Protein AF-A0A7X3ATZ9-F1 (afdb_monomer_lite)

Sequence (87 aa):
MDLSQKIIAAILAGFFLVALIRVFSSPFRLALKLLLNTLLGFLALGAVRLTAGLTGIALGLNLWNALVIAVLGLPGFVLLLLVQWVL

Foldseek 3Di:
DDPVVVVVVVVVVVVVVVVVCVVVVVVVVVVVVLVVLVVVLVVVVVVVVVCCVVVVPCPDPDPVLVVQCSVPPPVSVVVVVVVVVVD

Radius of gyration: 24.18 Å; chains: 1; bounding box: 58×18×64 Å

pLDDT: mean 76.33, std 12.59, range [45.69, 94.0]

Structure (mmCIF, N/CA/C/O backbone):
data_AF-A0A7X3ATZ9-F1
#
_entry.id   AF-A0A7X3ATZ9-F1
#
loop_
_atom_site.group_PDB
_atom_site.id
_atom_site.type_symbol
_atom_site.label_atom_id
_atom_site.label_alt_id
_atom_site.label_comp_id
_atom_site.label_asym_id
_atom_site.label_entity_id
_atom_site.label_seq_id
_atom_site.pdbx_PDB_ins_code
_atom_site.Cartn_x
_atom_site.Cartn_y
_atom_site.Cartn_z
_atom_site.occupancy
_atom_site.B_iso_or_equiv
_atom_site.auth_seq_id
_atom_site.auth_comp_id
_atom_site.auth_asym_id
_atom_site.auth_atom_id
_atom_site.pdbx_PDB_model_num
ATOM 1 N N . MET A 1 1 ? 33.821 -4.289 -33.781 1.00 64.19 1 MET A N 1
ATOM 2 C CA . MET A 1 1 ? 32.468 -3.703 -33.890 1.00 64.19 1 MET A CA 1
ATOM 3 C C . MET A 1 1 ? 32.628 -2.340 -34.509 1.00 64.19 1 MET A C 1
ATOM 5 O O . MET A 1 1 ? 33.295 -1.501 -33.906 1.00 64.19 1 MET A O 1
ATOM 9 N N . ASP A 1 2 ? 32.072 -2.155 -35.699 1.00 83.44 2 ASP A N 1
ATOM 10 C CA . ASP A 1 2 ? 32.119 -0.874 -36.397 1.00 83.44 2 ASP A CA 1
ATOM 11 C C . ASP A 1 2 ? 31.404 0.212 -35.588 1.00 83.44 2 ASP A C 1
ATOM 13 O O . ASP A 1 2 ? 30.466 -0.062 -34.831 1.00 83.44 2 ASP A O 1
ATOM 17 N N . LEU A 1 3 ? 31.858 1.459 -35.728 1.00 84.75 3 LEU A N 1
ATOM 18 C CA . LEU A 1 3 ? 31.347 2.604 -34.967 1.00 84.75 3 LEU A CA 1
ATOM 19 C C . LEU A 1 3 ? 29.818 2.740 -35.102 1.00 84.75 3 LEU A C 1
ATOM 21 O O . LEU A 1 3 ? 29.129 2.980 -34.112 1.00 84.75 3 LEU A O 1
ATOM 25 N N . SER A 1 4 ? 29.278 2.462 -36.291 1.00 87.12 4 SER A N 1
ATOM 26 C CA . SER A 1 4 ? 2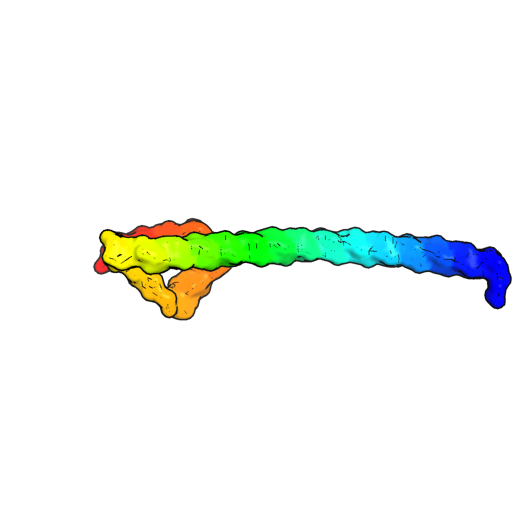7.836 2.446 -36.563 1.00 87.12 4 SER A CA 1
ATOM 27 C C . SER A 1 4 ? 27.071 1.415 -35.726 1.00 87.12 4 SER A C 1
ATOM 29 O O . SER A 1 4 ? 26.003 1.723 -35.202 1.00 87.12 4 SER A O 1
ATOM 31 N N . GLN A 1 5 ? 27.619 0.211 -35.525 1.00 87.75 5 GLN A N 1
ATOM 32 C CA . GLN A 1 5 ? 26.976 -0.815 -34.693 1.00 87.75 5 GLN A CA 1
ATOM 33 C C . GLN A 1 5 ? 26.939 -0.408 -33.218 1.00 87.75 5 GLN A C 1
ATOM 35 O O . GLN A 1 5 ? 25.947 -0.664 -32.540 1.00 87.75 5 GLN A O 1
ATOM 40 N N . LYS A 1 6 ? 27.991 0.256 -32.719 1.00 89.31 6 LYS A N 1
ATOM 41 C CA . LYS A 1 6 ? 28.014 0.774 -31.342 1.00 89.31 6 LYS A CA 1
ATOM 42 C C . LYS A 1 6 ? 26.966 1.862 -31.125 1.00 89.31 6 LYS A C 1
ATOM 44 O O . LYS A 1 6 ? 26.300 1.852 -30.095 1.00 89.31 6 LYS A O 1
ATOM 49 N N . ILE A 1 7 ? 26.795 2.763 -32.094 1.00 91.06 7 ILE A N 1
ATOM 50 C CA . ILE A 1 7 ? 25.794 3.836 -32.025 1.00 91.06 7 ILE A CA 1
ATOM 51 C C . ILE A 1 7 ? 24.378 3.247 -32.009 1.00 91.06 7 ILE A C 1
ATOM 53 O O . ILE A 1 7 ? 23.574 3.605 -31.151 1.00 91.06 7 ILE A O 1
ATOM 57 N N . ILE A 1 8 ? 24.090 2.289 -32.894 1.00 91.69 8 ILE A N 1
ATOM 58 C CA . ILE A 1 8 ? 22.782 1.622 -32.947 1.00 91.69 8 ILE A CA 1
ATOM 59 C C . ILE A 1 8 ? 22.507 0.858 -31.645 1.00 91.69 8 ILE A C 1
ATOM 61 O O . ILE A 1 8 ? 21.429 1.005 -31.072 1.00 91.69 8 ILE A O 1
ATOM 65 N N . ALA A 1 9 ? 23.483 0.100 -31.136 1.00 91.31 9 ALA A N 1
ATOM 66 C CA . ALA A 1 9 ? 23.350 -0.628 -29.875 1.00 91.31 9 ALA A CA 1
ATOM 67 C C . ALA A 1 9 ? 23.131 0.311 -28.677 1.00 91.31 9 ALA A C 1
ATOM 69 O O . ALA A 1 9 ? 22.314 0.007 -27.810 1.00 91.31 9 ALA A O 1
ATOM 70 N N . ALA A 1 10 ? 23.806 1.464 -28.640 1.00 91.38 10 ALA A N 1
ATOM 71 C CA . ALA A 1 10 ? 23.634 2.459 -27.585 1.00 91.38 10 ALA A CA 1
ATOM 72 C C . ALA A 1 10 ? 22.228 3.081 -27.598 1.00 91.38 10 ALA A C 1
ATOM 74 O O . ALA A 1 10 ? 21.608 3.216 -26.544 1.00 91.38 10 ALA A O 1
ATOM 75 N N . ILE A 1 11 ? 21.694 3.402 -28.781 1.00 93.12 11 ILE A N 1
ATOM 76 C CA . ILE A 1 11 ? 20.329 3.930 -28.929 1.00 93.12 11 ILE A CA 1
ATOM 77 C C . ILE A 1 11 ? 19.295 2.876 -28.511 1.00 93.12 11 ILE A C 1
ATOM 79 O O . ILE A 1 11 ? 18.374 3.187 -27.757 1.00 93.12 11 ILE A O 1
ATOM 83 N N . LEU A 1 12 ? 19.467 1.622 -28.941 1.00 94.00 12 LEU A N 1
ATOM 84 C CA . LEU A 1 12 ? 18.588 0.509 -28.566 1.00 94.00 12 LEU A CA 1
ATOM 85 C C . LEU A 1 12 ? 18.611 0.243 -27.057 1.00 94.00 12 LEU A C 1
ATOM 87 O O . LEU A 1 12 ? 17.554 0.110 -26.444 1.00 94.00 12 LEU A O 1
ATOM 91 N N . ALA A 1 13 ? 19.797 0.222 -26.447 1.00 91.94 13 ALA A N 1
ATOM 92 C CA . ALA A 1 13 ? 19.951 0.054 -25.006 1.00 91.94 13 ALA A CA 1
ATOM 93 C C . ALA A 1 13 ? 19.321 1.217 -24.223 1.00 91.94 13 ALA A C 1
ATOM 95 O O . ALA A 1 13 ? 18.626 0.983 -23.234 1.00 91.94 13 ALA A O 1
ATOM 96 N N . GLY A 1 14 ? 19.500 2.459 -24.685 1.00 92.75 14 GLY A N 1
ATOM 97 C CA . GLY A 1 14 ? 18.872 3.637 -24.086 1.00 92.75 14 GLY A CA 1
ATOM 98 C C . GLY A 1 14 ? 17.345 3.590 -24.170 1.00 92.75 14 GLY A C 1
ATOM 99 O O . GLY A 1 14 ? 16.662 3.811 -23.170 1.00 92.75 14 GLY A O 1
ATOM 100 N N . PHE A 1 15 ? 16.797 3.228 -25.332 1.00 93.31 15 PHE A N 1
ATOM 101 C CA . PHE A 1 15 ? 15.356 3.052 -25.512 1.00 93.31 15 PHE A CA 1
ATOM 102 C C . PHE A 1 15 ? 14.798 1.949 -24.607 1.00 93.31 15 PHE A C 1
ATOM 104 O O . PHE A 1 15 ? 13.780 2.147 -23.943 1.00 93.31 15 PHE A O 1
ATOM 111 N N . PHE A 1 16 ? 15.490 0.810 -24.531 1.00 91.88 16 PHE A N 1
ATOM 112 C CA . PHE A 1 16 ? 15.089 -0.309 -23.686 1.00 91.88 16 PHE A CA 1
ATOM 113 C C . PHE A 1 16 ? 15.083 0.071 -22.200 1.00 91.88 16 PHE A C 1
ATOM 115 O O . PHE A 1 16 ? 14.121 -0.231 -21.499 1.00 91.88 16 PHE A O 1
ATOM 122 N N . LEU A 1 17 ? 16.095 0.807 -21.731 1.00 90.88 17 LEU A N 1
ATOM 123 C CA . LEU A 1 17 ? 16.149 1.336 -20.363 1.00 90.88 17 LEU A CA 1
ATOM 124 C C . LEU A 1 17 ? 14.965 2.257 -20.049 1.00 90.88 17 LEU A C 1
ATOM 126 O O . LEU A 1 17 ? 14.313 2.092 -19.018 1.00 90.88 17 LEU A O 1
ATOM 130 N N . VAL A 1 18 ? 14.652 3.201 -20.939 1.00 89.31 18 VAL A N 1
ATOM 131 C CA . VAL A 1 18 ? 13.517 4.120 -20.755 1.00 89.31 18 VAL A CA 1
ATOM 132 C C . VAL A 1 18 ? 12.189 3.360 -20.751 1.00 89.31 18 VAL A C 1
ATOM 134 O O . VAL A 1 18 ? 11.326 3.636 -19.915 1.00 89.31 18 VAL A O 1
ATOM 137 N N . ALA A 1 19 ? 12.027 2.384 -21.646 1.00 87.69 19 ALA A N 1
ATOM 138 C CA . ALA A 1 19 ? 10.844 1.532 -21.692 1.00 87.69 19 ALA A CA 1
ATOM 139 C C . ALA A 1 19 ? 10.677 0.735 -20.390 1.00 87.69 19 ALA A C 1
ATOM 141 O O . ALA A 1 19 ? 9.586 0.727 -19.819 1.00 87.69 19 ALA A O 1
ATOM 142 N N . LEU A 1 20 ? 11.763 0.150 -19.875 1.00 86.75 20 LEU A N 1
ATOM 143 C CA . LEU A 1 20 ? 11.774 -0.579 -18.610 1.00 86.75 20 LEU A CA 1
ATOM 144 C C . LEU A 1 20 ? 11.332 0.335 -17.458 1.00 86.75 20 LEU A C 1
ATOM 146 O O . LEU A 1 20 ? 10.361 0.043 -16.764 1.00 86.75 20 LEU A O 1
ATOM 150 N N . ILE A 1 21 ? 11.969 1.500 -17.310 1.00 86.12 21 ILE A N 1
ATOM 151 C CA . ILE A 1 21 ? 11.625 2.471 -16.261 1.00 86.12 21 ILE A CA 1
ATOM 152 C C . ILE A 1 21 ? 10.150 2.869 -16.357 1.00 86.12 21 ILE A C 1
ATOM 154 O O . ILE A 1 21 ? 9.451 2.911 -15.345 1.00 86.12 21 ILE A O 1
ATOM 158 N N . ARG A 1 22 ? 9.636 3.124 -17.563 1.00 85.75 22 ARG A N 1
ATOM 159 C CA . ARG A 1 22 ? 8.244 3.544 -17.752 1.00 85.75 22 ARG A CA 1
ATOM 160 C C . ARG A 1 22 ? 7.254 2.437 -17.390 1.00 85.75 22 ARG A C 1
ATOM 162 O O . ARG A 1 22 ? 6.295 2.717 -16.670 1.00 85.75 22 ARG A O 1
ATOM 169 N N . VAL A 1 23 ? 7.512 1.200 -17.816 1.00 84.44 23 VAL A N 1
ATOM 170 C CA . VAL A 1 23 ? 6.674 0.029 -17.505 1.00 84.44 23 VAL A CA 1
ATOM 171 C C . VAL A 1 23 ? 6.638 -0.235 -16.002 1.00 84.44 23 VAL A C 1
ATOM 173 O O . VAL A 1 23 ? 5.557 -0.419 -15.450 1.00 84.44 23 VAL A O 1
ATOM 176 N N . PHE A 1 24 ? 7.782 -0.168 -15.316 1.00 79.81 24 PHE A N 1
ATOM 177 C C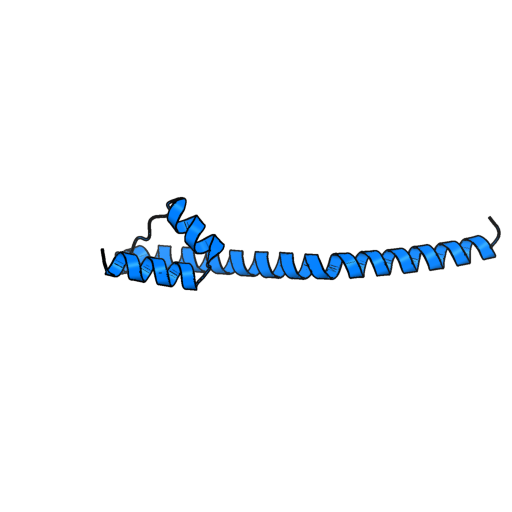A . PHE A 1 24 ? 7.854 -0.414 -13.871 1.00 79.81 24 PHE A CA 1
ATOM 178 C C . PHE A 1 24 ? 7.448 0.793 -13.009 1.00 79.81 24 PHE A C 1
ATOM 180 O O . PHE A 1 24 ? 7.077 0.623 -11.849 1.00 79.81 24 PHE A O 1
ATOM 187 N N . SER A 1 25 ? 7.431 2.014 -13.551 1.00 77.25 25 SER A N 1
ATOM 188 C CA . SER A 1 25 ? 7.048 3.209 -12.783 1.00 77.25 25 SER A CA 1
ATOM 189 C C . SER A 1 25 ? 5.569 3.243 -12.376 1.00 77.25 25 SER A C 1
ATOM 191 O O . SER A 1 25 ? 5.247 3.732 -11.294 1.00 77.25 25 SER A O 1
ATOM 193 N N . SER A 1 26 ? 4.664 2.707 -13.202 1.00 77.31 26 SER A N 1
ATOM 194 C CA . SER A 1 26 ? 3.230 2.615 -12.876 1.00 77.31 26 SER A CA 1
ATOM 195 C C . SER A 1 26 ? 2.936 1.661 -11.705 1.00 77.31 26 SER A C 1
ATOM 197 O O . SER A 1 26 ? 2.318 2.109 -10.734 1.00 77.31 26 SER A O 1
ATOM 199 N N . PRO A 1 27 ? 3.397 0.391 -11.715 1.00 76.50 27 PRO A N 1
ATOM 200 C CA . PRO A 1 27 ? 3.197 -0.512 -10.584 1.00 76.50 27 PRO A CA 1
ATOM 201 C C . PRO A 1 27 ? 3.943 -0.040 -9.330 1.00 76.50 27 PRO A C 1
ATOM 203 O O . PRO A 1 27 ? 3.414 -0.179 -8.231 1.00 76.50 27 PRO A O 1
ATOM 206 N N . PHE A 1 28 ? 5.111 0.598 -9.468 1.00 82.81 28 PHE A N 1
ATOM 207 C CA . PHE A 1 28 ? 5.850 1.133 -8.322 1.00 82.81 28 PHE A CA 1
ATOM 208 C C . PHE A 1 28 ? 5.096 2.259 -7.599 1.00 82.81 28 PHE A C 1
ATOM 210 O O . PHE A 1 28 ? 5.040 2.275 -6.372 1.00 82.81 28 PHE A O 1
ATOM 217 N N . ARG A 1 29 ? 4.443 3.171 -8.335 1.00 82.94 29 ARG A N 1
ATOM 218 C CA . ARG A 1 29 ? 3.592 4.213 -7.726 1.00 82.94 29 ARG A CA 1
ATOM 219 C C . ARG A 1 29 ? 2.391 3.621 -7.001 1.00 82.94 29 ARG A C 1
ATOM 221 O O . ARG A 1 29 ? 2.030 4.119 -5.937 1.00 82.94 29 ARG A O 1
ATOM 228 N N . LEU A 1 30 ? 1.779 2.577 -7.563 1.00 83.50 30 LEU A N 1
ATOM 229 C CA . LEU A 1 30 ? 0.675 1.874 -6.911 1.00 83.50 30 LEU A CA 1
ATOM 230 C C . LEU A 1 30 ? 1.143 1.199 -5.624 1.00 83.50 30 LEU A C 1
ATOM 232 O O . LEU A 1 30 ? 0.523 1.420 -4.590 1.00 83.50 30 LEU A O 1
ATOM 236 N N . ALA A 1 31 ? 2.259 0.467 -5.665 1.00 84.06 31 ALA A N 1
ATOM 237 C CA . ALA A 1 31 ? 2.857 -0.161 -4.491 1.00 84.06 31 ALA A CA 1
ATOM 238 C C . ALA A 1 31 ? 3.197 0.867 -3.402 1.00 84.06 31 ALA A C 1
ATOM 240 O O . ALA A 1 31 ? 2.831 0.669 -2.248 1.00 84.06 31 ALA A O 1
ATOM 241 N N . LEU A 1 32 ? 3.806 2.001 -3.767 1.00 86.75 32 LEU A N 1
ATOM 242 C CA . LEU A 1 32 ? 4.080 3.104 -2.841 1.00 86.75 32 LEU A CA 1
ATOM 243 C C . LEU A 1 32 ? 2.805 3.676 -2.225 1.00 86.75 32 LEU A C 1
ATOM 245 O O . LEU A 1 32 ? 2.749 3.884 -1.019 1.00 86.75 32 LEU A O 1
ATOM 249 N N . LYS A 1 33 ? 1.770 3.921 -3.032 1.00 88.19 33 LYS A N 1
ATOM 250 C CA . LYS A 1 33 ? 0.495 4.458 -2.542 1.00 88.19 33 LYS A CA 1
ATOM 251 C C . LYS A 1 33 ? -0.194 3.481 -1.588 1.00 88.19 33 LYS A C 1
ATOM 253 O O . LYS A 1 33 ? -0.728 3.901 -0.567 1.00 88.19 33 LYS A O 1
ATOM 258 N N . LEU A 1 34 ? -0.147 2.188 -1.901 1.00 87.69 34 LEU A N 1
ATOM 259 C CA . LEU A 1 34 ? -0.643 1.120 -1.036 1.00 87.69 34 LEU A CA 1
ATOM 260 C C . LEU A 1 34 ? 0.131 1.072 0.281 1.00 87.69 34 LEU A C 1
ATOM 262 O O . LEU A 1 34 ? -0.492 1.038 1.335 1.00 87.69 34 LEU A O 1
ATOM 266 N N . LEU A 1 35 ? 1.461 1.140 0.213 1.00 88.69 35 LEU A N 1
ATOM 267 C CA . LEU A 1 35 ? 2.361 1.090 1.364 1.00 88.69 35 LEU A CA 1
ATOM 268 C C . LEU A 1 35 ? 2.196 2.311 2.281 1.00 88.69 35 LEU A C 1
ATOM 270 O O . LEU A 1 35 ? 2.175 2.172 3.499 1.00 88.69 35 LEU A O 1
ATOM 274 N N . LEU A 1 36 ? 2.013 3.504 1.709 1.00 88.19 36 LEU A N 1
ATOM 275 C CA . LEU A 1 36 ? 1.687 4.714 2.467 1.00 88.19 36 LEU A CA 1
ATOM 276 C C . LEU A 1 36 ? 0.307 4.612 3.124 1.00 88.19 36 LEU A C 1
ATOM 278 O O . LEU A 1 36 ? 0.165 4.944 4.298 1.00 88.19 36 LEU A O 1
ATOM 282 N N . ASN A 1 37 ? -0.701 4.118 2.401 1.00 88.06 37 ASN A N 1
ATOM 283 C CA . ASN A 1 37 ? -2.042 3.941 2.953 1.00 88.06 37 ASN A CA 1
ATOM 284 C C . ASN A 1 37 ? -2.072 2.906 4.088 1.00 88.06 37 ASN A C 1
ATOM 286 O O . ASN A 1 37 ? -2.762 3.126 5.082 1.00 88.06 37 ASN A O 1
ATOM 290 N N . THR A 1 38 ? -1.318 1.807 3.989 1.00 80.75 38 THR A N 1
ATOM 291 C CA . THR A 1 38 ? -1.206 0.825 5.079 1.00 80.75 38 THR A CA 1
ATOM 292 C C . THR A 1 38 ? -0.439 1.373 6.274 1.00 80.75 38 THR A C 1
ATOM 294 O O . THR A 1 38 ? -0.869 1.140 7.400 1.00 80.75 38 THR A O 1
ATOM 297 N N . LEU A 1 39 ? 0.631 2.145 6.064 1.00 88.31 39 LEU A N 1
ATOM 298 C CA . LEU A 1 39 ? 1.335 2.851 7.143 1.00 88.31 39 LEU A CA 1
ATOM 299 C C . LEU A 1 39 ? 0.406 3.811 7.887 1.00 88.31 39 LEU A C 1
ATOM 301 O O . LEU A 1 39 ? 0.337 3.768 9.112 1.00 88.31 39 LEU A O 1
ATOM 305 N N . LEU A 1 40 ? -0.356 4.631 7.159 1.00 82.19 40 LEU A N 1
ATOM 306 C CA . LEU A 1 40 ? -1.341 5.536 7.753 1.00 82.19 40 LEU A CA 1
ATOM 307 C C . LEU A 1 40 ? -2.441 4.773 8.503 1.00 82.19 40 LEU A C 1
ATOM 309 O O . LEU A 1 40 ? -2.803 5.168 9.608 1.00 82.19 40 LEU A O 1
ATOM 313 N N . GLY A 1 41 ? -2.929 3.655 7.954 1.00 78.06 41 GLY A N 1
ATOM 314 C CA . GLY A 1 41 ? -3.881 2.772 8.635 1.00 78.06 41 GLY A CA 1
ATOM 315 C C . GLY A 1 41 ? -3.320 2.184 9.933 1.00 78.06 41 GLY A C 1
ATOM 316 O O . GLY A 1 41 ? -4.001 2.182 10.955 1.00 78.06 41 GLY A O 1
ATOM 317 N N . PHE A 1 42 ? -2.055 1.759 9.933 1.00 81.12 42 PHE A N 1
ATOM 318 C CA . PHE A 1 42 ? -1.364 1.278 11.132 1.00 81.12 42 PHE A CA 1
ATOM 319 C C . PHE A 1 42 ? -1.159 2.377 12.175 1.00 81.12 42 PHE A C 1
ATOM 321 O O . PHE A 1 42 ? -1.361 2.136 13.364 1.00 81.12 42 PHE A O 1
ATOM 328 N N . LEU A 1 43 ? -0.796 3.588 11.747 1.00 82.62 43 LEU A N 1
ATOM 329 C CA . LEU A 1 43 ? -0.665 4.740 12.638 1.00 82.62 43 LEU A CA 1
ATOM 330 C C . LEU A 1 43 ? -2.013 5.121 13.260 1.00 82.62 43 LEU A C 1
ATOM 332 O O . LEU A 1 43 ? -2.075 5.376 14.460 1.00 82.62 43 LEU A O 1
ATOM 336 N N . ALA A 1 44 ? -3.096 5.090 12.479 1.00 78.75 44 ALA A N 1
ATOM 337 C CA . ALA A 1 44 ? -4.448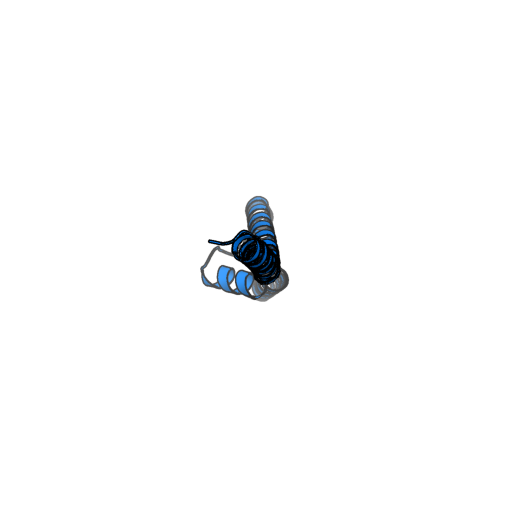 5.320 12.978 1.00 78.75 44 ALA A CA 1
ATOM 338 C C . ALA A 1 44 ? -4.863 4.252 14.004 1.00 78.75 44 ALA A C 1
ATOM 340 O O . ALA A 1 44 ? -5.364 4.593 15.074 1.00 78.75 44 ALA A O 1
ATOM 341 N N . LEU A 1 45 ? -4.584 2.971 13.739 1.00 72.75 45 LEU A N 1
ATOM 342 C CA . LEU A 1 45 ? -4.806 1.890 14.707 1.00 72.75 45 LEU A CA 1
ATOM 343 C C . LEU A 1 45 ? -3.977 2.073 15.985 1.00 72.75 45 LEU A C 1
ATOM 345 O O . LEU A 1 45 ? -4.477 1.828 17.083 1.00 72.75 45 LEU A O 1
ATOM 349 N N . GLY A 1 46 ? -2.729 2.529 15.862 1.00 73.44 46 GLY A N 1
ATOM 350 C CA . GLY A 1 46 ? -1.878 2.881 16.997 1.00 73.44 46 GLY A CA 1
ATOM 351 C C . GLY A 1 46 ? -2.472 4.016 17.834 1.00 73.44 46 GLY A C 1
ATOM 352 O O . GLY A 1 46 ? -2.572 3.891 19.051 1.00 73.44 46 GLY A O 1
ATOM 353 N N . ALA A 1 47 ? -2.941 5.084 17.188 1.00 72.19 47 ALA A N 1
ATOM 354 C CA . ALA A 1 47 ? -3.581 6.213 17.858 1.00 72.19 47 ALA A CA 1
ATOM 355 C C . ALA A 1 47 ? -4.873 5.804 18.588 1.00 72.19 47 ALA A C 1
ATOM 357 O O 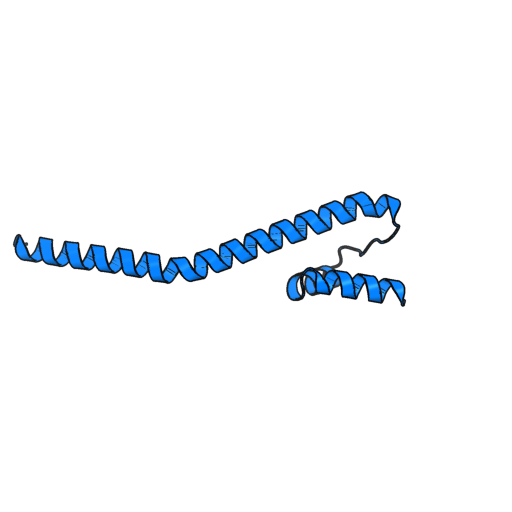. ALA A 1 47 ? -5.072 6.188 19.738 1.00 72.19 47 ALA A O 1
ATOM 358 N N . VAL A 1 48 ? -5.709 4.967 17.964 1.00 63.59 48 VAL A N 1
ATOM 359 C CA . VAL A 1 48 ? -6.920 4.409 18.592 1.00 63.59 48 VAL A CA 1
ATOM 360 C C . VAL A 1 48 ? -6.564 3.503 19.772 1.00 63.59 48 VAL A C 1
ATOM 362 O O . VAL A 1 48 ? -7.219 3.553 20.805 1.00 63.59 48 VAL A O 1
ATOM 365 N N . ARG A 1 49 ? -5.486 2.715 19.684 1.00 64.06 49 ARG A N 1
ATOM 366 C CA . ARG A 1 49 ? -4.996 1.920 20.822 1.00 64.06 49 ARG A CA 1
ATOM 367 C C . ARG A 1 49 ? -4.533 2.773 22.001 1.00 64.06 49 ARG A C 1
ATOM 369 O O . ARG A 1 49 ? -4.700 2.341 23.137 1.00 64.06 49 ARG A O 1
ATOM 376 N N . LEU A 1 50 ? -3.988 3.964 21.756 1.00 61.94 50 LEU A N 1
ATOM 377 C CA . LEU A 1 50 ? -3.611 4.902 22.820 1.00 61.94 50 LEU A CA 1
ATOM 378 C C . LEU A 1 50 ? -4.842 5.538 23.486 1.00 61.94 50 LEU A C 1
ATOM 380 O O . LEU A 1 50 ? -4.831 5.770 24.692 1.00 61.94 50 LEU A O 1
ATOM 384 N N . THR A 1 51 ? -5.923 5.764 22.736 1.00 53.53 51 THR A N 1
ATOM 385 C CA . THR A 1 51 ? -7.203 6.275 23.264 1.00 53.53 51 THR A CA 1
ATOM 386 C C . THR A 1 51 ? -8.170 5.176 23.727 1.00 53.53 51 THR A C 1
ATOM 388 O O . THR A 1 51 ? -9.195 5.476 24.345 1.00 53.53 51 THR A O 1
ATOM 391 N N . ALA A 1 52 ? -7.829 3.899 23.529 1.00 50.22 52 ALA A N 1
ATOM 392 C CA . ALA A 1 52 ? -8.617 2.749 23.980 1.00 50.22 52 ALA A CA 1
ATOM 393 C C . ALA A 1 52 ? -8.740 2.678 25.513 1.00 50.22 52 ALA A C 1
ATOM 395 O O . ALA A 1 52 ? -9.763 2.230 26.025 1.00 50.22 52 ALA A O 1
ATOM 396 N N . GLY A 1 53 ? -7.744 3.187 26.249 1.00 49.78 53 GLY A N 1
ATOM 397 C CA . GLY A 1 53 ? -7.800 3.290 27.713 1.00 49.78 53 GLY A CA 1
ATOM 398 C C . GLY A 1 53 ? -8.831 4.300 28.236 1.00 49.78 53 GLY A C 1
ATOM 399 O O . GLY A 1 53 ? -9.240 4.200 29.386 1.00 49.78 53 GLY A O 1
ATOM 400 N N . LEU A 1 54 ? -9.271 5.248 27.400 1.00 45.69 54 LEU A N 1
ATOM 401 C CA . LEU A 1 54 ? -10.252 6.284 27.750 1.00 45.69 54 LEU A CA 1
ATOM 402 C C . LEU A 1 54 ? -11.664 5.972 27.238 1.00 45.69 54 LEU A C 1
ATOM 404 O O . LEU A 1 54 ? -12.636 6.489 27.777 1.00 45.69 54 LEU A O 1
ATOM 408 N N . THR A 1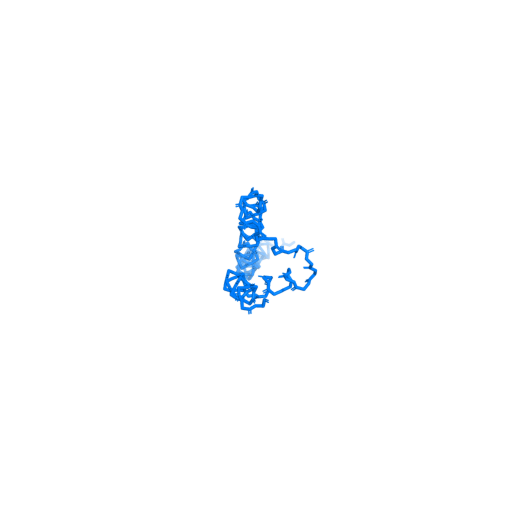 55 ? -11.785 5.152 26.191 1.00 46.94 55 THR A N 1
ATOM 409 C CA . THR A 1 55 ? -13.061 4.903 25.497 1.00 46.94 55 THR A CA 1
ATOM 410 C C . THR A 1 55 ? -13.663 3.531 25.788 1.00 46.94 55 THR A C 1
ATOM 412 O O . THR A 1 55 ? -14.841 3.330 25.518 1.00 46.94 55 THR A O 1
ATOM 415 N N . GLY A 1 56 ? -12.892 2.570 26.315 1.00 46.66 56 GLY A N 1
ATOM 416 C CA . GLY A 1 56 ? -13.368 1.199 26.560 1.00 46.66 56 GLY A CA 1
ATOM 417 C C . GLY A 1 56 ? -13.648 0.390 25.283 1.00 46.66 56 GLY A C 1
ATOM 418 O O . GLY A 1 56 ? -13.928 -0.805 25.355 1.00 46.66 56 GLY A O 1
ATOM 419 N N . ILE A 1 57 ? -13.520 1.007 24.104 1.00 48.53 57 ILE A N 1
ATOM 420 C CA . ILE A 1 57 ? -13.691 0.370 22.798 1.00 48.53 57 ILE A CA 1
ATOM 421 C C . ILE A 1 57 ? -12.369 -0.304 22.429 1.00 48.53 57 ILE A C 1
ATOM 423 O O . ILE A 1 57 ? -11.532 0.222 21.696 1.00 48.53 57 ILE A O 1
ATOM 427 N N . ALA A 1 58 ? -12.168 -1.500 22.970 1.00 52.72 58 ALA A N 1
ATOM 428 C CA . ALA A 1 58 ? -11.143 -2.409 22.498 1.00 52.72 58 ALA A CA 1
ATOM 429 C C . ALA A 1 58 ? -11.725 -3.230 21.341 1.00 52.72 58 ALA A C 1
ATOM 431 O O . ALA A 1 58 ? -12.217 -4.339 21.547 1.00 52.72 58 ALA A O 1
ATOM 432 N N . LEU A 1 59 ? -11.643 -2.721 20.106 1.00 55.66 59 LEU A N 1
ATOM 433 C CA . LEU A 1 59 ? -11.607 -3.626 18.955 1.00 55.66 59 LEU A CA 1
ATOM 434 C C . LEU A 1 59 ? -10.347 -4.475 19.142 1.00 55.66 59 LEU A C 1
ATOM 436 O O . LEU A 1 59 ? -9.231 -4.041 18.847 1.00 55.66 59 LEU A O 1
ATOM 440 N N . GLY A 1 60 ? -10.510 -5.651 19.750 1.00 58.22 60 GLY A N 1
ATOM 441 C CA . GLY A 1 60 ? -9.405 -6.561 20.009 1.00 58.22 60 GLY A CA 1
ATOM 442 C C . GLY A 1 60 ? -8.639 -6.806 18.712 1.00 58.22 60 GLY A C 1
ATOM 443 O O . GLY A 1 60 ? -9.254 -6.999 17.659 1.00 58.22 60 GLY A O 1
ATOM 444 N N . LEU A 1 61 ? -7.302 -6.779 18.778 1.00 56.88 61 LEU A N 1
ATOM 445 C CA . LEU A 1 61 ? -6.442 -7.178 17.658 1.00 56.88 61 LEU A CA 1
ATOM 446 C C . LEU A 1 61 ? -6.556 -8.692 17.460 1.00 56.88 61 LEU A C 1
ATOM 448 O O . LEU A 1 61 ? -5.670 -9.451 17.840 1.00 56.88 61 LEU A O 1
ATOM 452 N N . ASN A 1 62 ? -7.673 -9.133 16.898 1.00 70.94 62 ASN A N 1
ATOM 453 C CA . ASN A 1 62 ? -7.844 -10.486 16.411 1.00 70.94 62 ASN A CA 1
ATOM 454 C C . ASN A 1 62 ? -7.599 -10.502 14.891 1.00 70.94 62 ASN A C 1
ATOM 456 O O . ASN A 1 62 ? -7.734 -9.492 14.193 1.00 70.94 62 ASN A O 1
ATOM 460 N N . LEU A 1 63 ? -7.209 -11.669 14.378 1.00 66.50 63 LEU A N 1
ATOM 461 C CA . LEU A 1 63 ? -6.900 -11.855 12.956 1.00 66.50 63 LEU A CA 1
ATOM 462 C C . LEU A 1 63 ? -8.092 -11.468 12.060 1.00 66.50 63 LEU A C 1
ATOM 464 O O . LEU A 1 63 ? -7.910 -10.963 10.956 1.00 66.50 63 LEU A O 1
ATOM 468 N N . TRP A 1 64 ? -9.309 -11.660 12.576 1.00 69.31 64 TRP A N 1
ATOM 469 C CA . TRP A 1 64 ? -10.563 -11.377 11.889 1.00 69.31 64 TRP A CA 1
ATOM 470 C C . TRP A 1 64 ? -10.818 -9.875 11.681 1.00 69.31 64 TRP A C 1
ATOM 472 O O . TRP A 1 64 ? -10.999 -9.441 10.547 1.00 69.31 64 TRP A O 1
ATOM 482 N N . ASN A 1 65 ? -10.737 -9.053 12.733 1.00 74.50 65 ASN A N 1
ATOM 483 C CA . ASN A 1 65 ? -10.902 -7.597 12.647 1.00 74.50 65 ASN A CA 1
ATOM 484 C C . ASN A 1 65 ? -9.784 -6.971 11.806 1.00 74.50 65 ASN A C 1
ATOM 486 O O . ASN A 1 65 ? -10.033 -6.061 11.018 1.00 74.50 65 ASN A O 1
ATOM 490 N N . ALA A 1 66 ? -8.559 -7.493 11.928 1.00 70.44 66 ALA A N 1
ATOM 491 C CA . ALA A 1 66 ? -7.428 -7.055 11.118 1.00 70.44 66 ALA A CA 1
ATOM 492 C C . ALA A 1 66 ? -7.651 -7.326 9.621 1.00 70.44 66 ALA A C 1
ATOM 494 O O . ALA A 1 66 ? -7.372 -6.451 8.808 1.00 70.44 66 ALA A O 1
ATOM 495 N N . LEU A 1 67 ? -8.203 -8.489 9.251 1.00 73.62 67 LEU A N 1
ATOM 496 C CA . LEU A 1 67 ? -8.564 -8.810 7.865 1.00 73.62 67 LEU A CA 1
ATOM 497 C C . LEU A 1 67 ? -9.653 -7.881 7.323 1.00 73.62 67 LEU A C 1
ATOM 499 O O . LEU A 1 67 ? -9.509 -7.349 6.226 1.00 73.62 67 LEU A O 1
ATOM 503 N N . VAL A 1 68 ? -10.711 -7.638 8.098 1.00 72.94 68 VAL A N 1
ATOM 504 C CA . VAL A 1 68 ? -11.810 -6.744 7.698 1.00 72.94 68 VAL A CA 1
ATOM 505 C C . VAL A 1 68 ? -11.295 -5.321 7.456 1.00 72.94 68 VAL A C 1
ATOM 507 O O . VAL A 1 68 ? -11.617 -4.712 6.437 1.00 72.94 68 VAL A O 1
ATOM 510 N N . ILE A 1 69 ? -10.429 -4.811 8.336 1.00 73.81 69 ILE A N 1
ATOM 511 C CA . ILE A 1 69 ? -9.808 -3.488 8.181 1.00 73.81 69 ILE A CA 1
ATOM 512 C C . ILE A 1 69 ? -8.778 -3.485 7.040 1.00 73.81 69 ILE A C 1
ATOM 514 O O . ILE A 1 69 ? -8.661 -2.487 6.338 1.00 73.81 69 ILE A O 1
ATOM 518 N N . ALA A 1 70 ? -8.056 -4.580 6.795 1.00 68.94 70 ALA A N 1
ATOM 519 C CA . ALA A 1 70 ? -7.106 -4.671 5.685 1.00 68.94 70 ALA A CA 1
ATOM 520 C C . ALA A 1 70 ? -7.799 -4.676 4.311 1.00 68.94 70 ALA A C 1
ATOM 522 O O . ALA A 1 70 ? -7.288 -4.069 3.373 1.00 68.94 70 ALA A O 1
ATOM 523 N N . VAL A 1 71 ? -8.959 -5.331 4.190 1.00 72.75 71 VAL A N 1
ATOM 524 C CA . VAL A 1 71 ? -9.722 -5.398 2.932 1.00 72.75 71 VAL A CA 1
ATOM 525 C C . VAL A 1 71 ? -10.523 -4.119 2.687 1.00 72.75 71 VAL A C 1
ATOM 527 O O . VAL A 1 71 ? -10.548 -3.617 1.565 1.00 72.75 71 VAL A O 1
ATOM 530 N N . LEU A 1 72 ? -11.174 -3.579 3.721 1.00 71.75 72 LEU A N 1
ATOM 531 C CA . LEU A 1 72 ? -12.099 -2.450 3.581 1.00 71.75 72 LEU A CA 1
ATOM 532 C C . LEU A 1 72 ? -11.490 -1.104 3.995 1.00 71.75 72 LEU A C 1
ATOM 534 O O . LEU A 1 72 ? -12.069 -0.067 3.702 1.00 71.75 72 LEU A O 1
ATOM 538 N N . GLY A 1 73 ? -10.333 -1.067 4.654 1.00 77.56 73 GLY A N 1
ATOM 539 C CA . GLY A 1 73 ? -9.705 0.169 5.124 1.00 77.56 73 GLY A CA 1
ATOM 540 C C . GLY A 1 73 ? -10.534 0.896 6.189 1.00 77.56 73 GLY A C 1
ATOM 541 O O . GLY A 1 73 ? -11.143 0.285 7.069 1.00 77.56 73 GLY A O 1
ATOM 542 N N . LEU A 1 74 ? -10.574 2.230 6.096 1.00 72.12 74 LEU A N 1
ATOM 543 C CA . LEU A 1 74 ? -11.315 3.099 7.016 1.00 72.12 74 LEU A CA 1
ATOM 544 C C . LEU A 1 74 ? -12.827 2.782 7.106 1.00 72.12 74 LEU A C 1
ATOM 546 O O . LEU A 1 74 ? -13.336 2.740 8.225 1.00 72.12 74 LEU A O 1
ATOM 550 N N . PRO A 1 75 ? -13.566 2.496 6.009 1.00 73.94 75 PRO A N 1
ATOM 551 C CA . PRO A 1 75 ? -14.966 2.087 6.135 1.00 73.94 75 PRO A CA 1
ATOM 552 C C . PRO A 1 75 ? -15.133 0.719 6.813 1.00 73.94 75 PRO A C 1
ATOM 554 O O . PRO A 1 75 ? -16.122 0.514 7.509 1.00 73.94 75 PRO A O 1
ATOM 557 N N . GLY A 1 76 ? -14.151 -0.184 6.706 1.00 79.88 76 GLY A N 1
ATOM 558 C CA . GLY A 1 76 ? -14.127 -1.436 7.473 1.00 79.88 76 GLY A CA 1
ATOM 559 C C . GLY A 1 76 ? -14.053 -1.205 8.980 1.00 79.88 76 GLY A C 1
ATOM 560 O O . GLY A 1 76 ? -14.756 -1.857 9.746 1.00 79.88 76 GLY A O 1
ATOM 561 N N . PHE A 1 77 ? -13.253 -0.226 9.403 1.00 73.62 77 PHE A N 1
ATOM 562 C CA . PHE A 1 77 ? -13.192 0.196 10.801 1.00 73.62 77 PHE A CA 1
ATOM 563 C C . PHE A 1 77 ? -14.533 0.766 11.285 1.00 73.62 77 PHE A C 1
ATOM 565 O O . PHE A 1 77 ? -15.015 0.355 12.336 1.00 73.62 77 PHE A O 1
ATOM 572 N N . VAL A 1 78 ? -15.174 1.642 10.500 1.00 77.19 78 VAL A N 1
ATOM 573 C CA . VAL A 1 78 ? -16.499 2.205 10.833 1.00 77.19 78 VAL A CA 1
ATOM 574 C C . VAL A 1 78 ? -17.560 1.107 10.959 1.00 77.19 78 VAL A C 1
ATOM 576 O O . VAL A 1 78 ? -18.358 1.135 11.893 1.00 77.19 78 VAL A O 1
ATOM 579 N N . LEU A 1 79 ? -17.547 0.113 10.066 1.00 78.81 79 LEU A N 1
ATOM 580 C CA . LEU A 1 79 ? -18.461 -1.030 10.123 1.00 78.81 79 LEU A CA 1
ATOM 581 C C . LEU A 1 79 ? -18.269 -1.864 11.392 1.00 78.81 79 LEU A C 1
ATOM 583 O O . LEU A 1 79 ? -19.250 -2.193 12.050 1.00 78.81 79 LEU A O 1
ATOM 587 N N . LEU A 1 80 ? -17.026 -2.176 11.765 1.00 77.62 80 LEU A N 1
ATOM 588 C CA . LEU A 1 80 ? -16.749 -2.919 12.999 1.00 77.62 80 LEU A CA 1
ATOM 589 C C . LEU A 1 80 ? -17.187 -2.144 14.245 1.00 77.62 80 LEU A C 1
ATOM 591 O O . LEU A 1 80 ? -17.708 -2.738 15.184 1.00 77.62 80 LEU A O 1
ATOM 595 N N . LEU A 1 81 ? -17.018 -0.822 14.234 1.00 74.31 81 LEU A N 1
ATOM 596 C CA . LEU A 1 81 ? -17.431 0.053 15.328 1.00 74.31 81 LEU A CA 1
ATOM 597 C C . LEU A 1 81 ? -18.960 0.095 15.467 1.00 74.31 81 LEU A C 1
ATOM 599 O O . LEU A 1 81 ? -19.472 0.010 16.579 1.00 74.31 81 LEU A O 1
ATOM 603 N N . LEU A 1 82 ? -19.688 0.145 14.346 1.00 77.38 82 LEU A N 1
ATOM 604 C CA . LEU A 1 82 ? -21.151 0.042 14.328 1.00 77.38 82 LEU A CA 1
ATOM 605 C C . LEU A 1 82 ? -21.644 -1.331 14.797 1.00 77.38 82 LEU A C 1
ATOM 607 O O . LEU A 1 82 ? -22.595 -1.404 15.566 1.00 77.38 82 LEU A O 1
ATOM 611 N N . VAL A 1 83 ? -20.992 -2.414 14.368 1.00 75.75 83 VAL A N 1
ATOM 612 C CA . VAL A 1 83 ? -21.333 -3.781 14.793 1.00 75.75 83 VAL A CA 1
ATOM 613 C C . VAL A 1 83 ? -21.123 -3.954 16.298 1.00 75.75 83 VAL A C 1
ATOM 615 O O . VAL A 1 83 ? -21.990 -4.508 16.964 1.00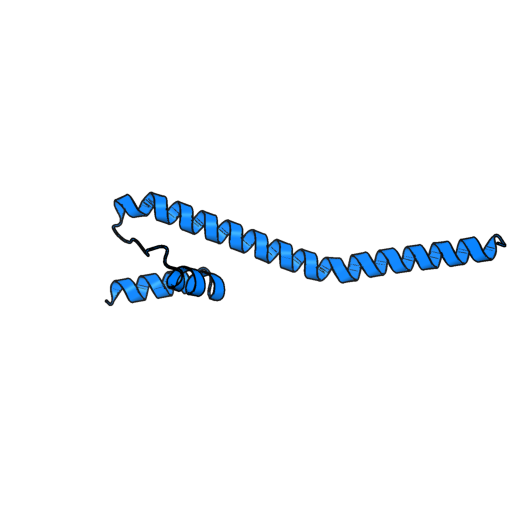 75.75 83 VAL A O 1
ATOM 618 N N . GLN A 1 84 ? -20.022 -3.432 16.847 1.00 73.38 84 GLN A N 1
ATOM 619 C CA . GLN A 1 84 ? -19.763 -3.445 18.291 1.00 73.38 84 GLN A CA 1
ATOM 620 C C . GLN A 1 84 ? -20.756 -2.584 19.087 1.00 73.38 84 GLN A C 1
ATOM 622 O O . GLN A 1 84 ? -20.959 -2.831 20.265 1.00 73.38 84 GLN A O 1
ATOM 627 N N . TRP A 1 85 ? -21.359 -1.568 18.473 1.00 67.81 85 TRP A N 1
ATOM 628 C CA . TRP A 1 85 ? -22.385 -0.746 19.118 1.00 67.81 85 TRP A CA 1
ATOM 629 C C . TRP A 1 85 ? -23.768 -1.409 19.165 1.00 67.81 85 TRP A C 1
ATOM 631 O O . TRP A 1 85 ? -24.607 -1.003 19.965 1.00 67.81 85 TRP A O 1
ATOM 641 N N . VAL A 1 86 ? -24.028 -2.378 18.284 1.00 70.25 86 VAL A N 1
ATOM 642 C CA . VAL A 1 86 ? -25.318 -3.081 18.177 1.00 70.25 86 VAL A CA 1
ATOM 643 C C . VAL A 1 86 ? -25.350 -4.376 19.000 1.00 70.25 86 VAL A C 1
ATOM 645 O O . VAL A 1 86 ? -26.431 -4.790 19.419 1.00 70.25 86 VAL A O 1
ATOM 648 N N . LEU A 1 87 ? -24.195 -5.016 19.200 1.00 59.09 87 LEU A N 1
ATOM 649 C CA . LEU A 1 87 ? -24.011 -6.251 19.977 1.00 59.09 87 LEU A CA 1
ATOM 650 C C . LEU A 1 87 ? -23.705 -5.962 21.448 1.00 59.09 87 LEU A C 1
ATOM 652 O O . LEU A 1 87 ? -24.242 -6.711 22.294 1.00 59.09 87 LEU A O 1
#

Secondary structure (DSSP, 8-state):
--HHHHHHHHHHHHHHHHHHHHHHHHHHHHHHHHHHHHHHHHHHHHHHHHHHHHH-------HHHHHHHHHH-HHHHHHHHHHHHH-